Protein AF-A0A8J3EQ69-F1 (afdb_monomer)

Mean predicted aligned error: 10.25 Å

Sequence (135 aa):
MSIKEAPLIRAVSHYGPLPGFLFTNPILNGFIPVILSTITLACVAFFLGMEVHVPNSQLNGAVNGIRVAAIIGLILSVPFLMIAFIRGLIIGDDRVFYSLFGFGIVLAIAFLFFLDWLFLPTINGWASDHQLTFF

Nearest PDB structures (foldseek):
  4j2c-assembly2_C  TM=4.722E-01  e=5.897E+00  Homo sapiens
  7ldd-assembly1_E  TM=3.479E-01  e=9.964E+00  Mus musculus

Foldseek 3Di:
DPPVVVVVVVLLVDCPPPVVNCCSQLLSLLAVQLVCLLVVQLVVLLVVVVVVPQFLVCLVVSVVSSNVSSVVSNVVRLVVLVVVLVCCVVVPHDVVSSVSNVVSNVVNVVVVVVCCVVCVVVSNVCSVVDGPPPD

Organism: NCBI:txid1566827

Radius of gyration: 20.24 Å; Cα contacts (8 Å, |Δi|>4): 112; chains: 1; bounding box: 46×26×57 Å

Secondary structure (DSSP, 8-state):
--TTTHHHHHHHHS--SHHHHHHHSHHHHHHHHHHHHHHHHHHHHHHHHHHS---GGGHHHHHHHHHHHHHHHHHHHHHHHHHHHHHHHHHTS-HHHHHHHHHHHHHHHHHHHHHHHHHHHHHHHHHHH---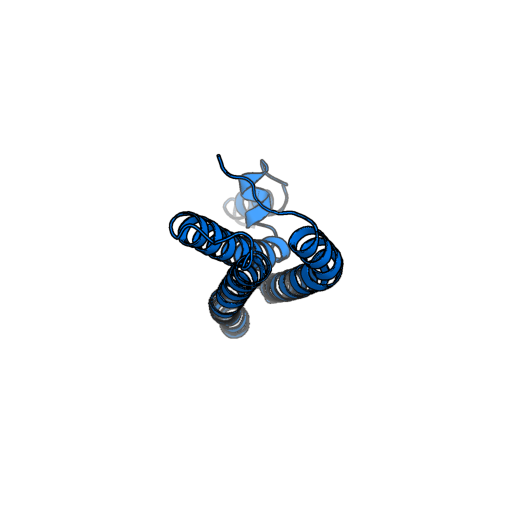---

pLDDT: mean 79.24, std 16.33, range [40.5, 96.75]

Structure (mmCIF, N/CA/C/O backbone):
data_AF-A0A8J3EQ69-F1
#
_entry.id   AF-A0A8J3EQ69-F1
#
loop_
_atom_site.group_PDB
_atom_site.id
_atom_site.type_symbol
_atom_site.label_atom_id
_atom_site.label_alt_id
_atom_site.label_comp_id
_atom_site.label_asym_id
_atom_site.label_entity_id
_atom_site.label_seq_id
_atom_site.pdbx_PDB_ins_code
_atom_site.Cartn_x
_atom_site.Cartn_y
_atom_site.Cartn_z
_atom_site.occupancy
_atom_site.B_iso_or_equiv
_atom_site.auth_seq_id
_atom_site.auth_comp_id
_atom_site.auth_asym_id
_atom_site.auth_atom_id
_atom_site.pdbx_PDB_model_num
ATOM 1 N N . MET A 1 1 ? -28.770 11.590 30.485 1.00 49.81 1 MET A N 1
ATOM 2 C CA . MET A 1 1 ? -27.902 12.094 29.403 1.00 49.81 1 MET A CA 1
ATOM 3 C C . MET A 1 1 ? -27.740 13.581 29.582 1.00 49.81 1 MET A C 1
ATOM 5 O O . MET A 1 1 ? -28.729 14.306 29.610 1.00 49.81 1 MET A O 1
ATOM 9 N N . SER A 1 2 ? -26.504 14.005 29.805 1.00 49.47 2 SER A N 1
ATOM 10 C CA . SER A 1 2 ? -26.155 15.414 29.951 1.00 49.47 2 SER A CA 1
ATOM 11 C C . SER A 1 2 ? -26.350 16.111 28.601 1.00 49.47 2 SER A C 1
ATOM 13 O O . SER A 1 2 ? -25.995 15.563 27.560 1.00 49.47 2 SER A O 1
ATOM 15 N N . ILE A 1 3 ? -26.888 17.334 28.600 1.00 54.91 3 ILE A N 1
ATOM 16 C CA . ILE A 1 3 ? -27.112 18.165 27.396 1.00 54.91 3 ILE A CA 1
ATOM 17 C C . ILE A 1 3 ? -25.820 18.336 26.559 1.00 54.91 3 ILE A C 1
ATOM 19 O O . ILE A 1 3 ? -25.883 18.633 25.368 1.00 54.91 3 ILE A O 1
ATOM 23 N N . LYS A 1 4 ? -24.644 18.077 27.148 1.00 49.72 4 LYS A N 1
ATOM 24 C CA . LYS A 1 4 ? -23.335 18.131 26.481 1.00 49.72 4 LYS A CA 1
ATOM 25 C C . LYS A 1 4 ? -22.953 16.871 25.689 1.00 49.72 4 LYS A C 1
ATOM 27 O O . LYS A 1 4 ? -22.032 16.944 24.885 1.00 49.72 4 LYS A O 1
ATOM 32 N N . GLU A 1 5 ? -23.640 15.744 25.874 1.00 46.88 5 GLU A N 1
ATOM 33 C CA . GLU A 1 5 ? -23.338 14.473 25.181 1.00 46.88 5 GLU A CA 1
ATOM 34 C C . GLU A 1 5 ? -24.073 14.354 23.835 1.00 46.88 5 GLU A C 1
ATOM 36 O O . GLU A 1 5 ? -23.593 13.715 22.900 1.00 46.88 5 GLU A O 1
ATOM 41 N N . ALA A 1 6 ? -25.216 15.033 23.702 1.00 47.84 6 ALA A N 1
ATOM 42 C CA . ALA A 1 6 ? -26.032 15.036 22.491 1.00 47.84 6 ALA A CA 1
ATOM 43 C C . ALA A 1 6 ? -25.315 15.523 21.207 1.00 47.84 6 ALA A C 1
ATOM 45 O O . ALA A 1 6 ? -25.534 14.907 20.161 1.00 47.84 6 ALA A O 1
ATOM 46 N N . PRO A 1 7 ? -24.475 16.583 21.214 1.00 51.59 7 PRO A N 1
ATOM 47 C CA . PRO A 1 7 ? -23.817 17.040 19.990 1.00 51.59 7 PRO A CA 1
ATOM 48 C C . PRO A 1 7 ? -22.703 16.096 19.524 1.00 51.59 7 PRO A C 1
ATOM 50 O O . PRO A 1 7 ? -22.538 15.926 18.319 1.00 51.59 7 PRO A O 1
ATOM 53 N N . LEU A 1 8 ? -21.995 15.426 20.445 1.00 50.69 8 LEU A N 1
ATOM 54 C CA . LEU A 1 8 ? -20.975 14.435 20.087 1.00 50.69 8 LEU A CA 1
ATOM 55 C C . LEU A 1 8 ? -21.618 13.214 19.428 1.00 50.69 8 LEU A C 1
ATOM 57 O O . LEU A 1 8 ? -21.210 12.837 18.338 1.00 50.69 8 LEU A O 1
ATOM 61 N N . ILE A 1 9 ? -22.689 12.677 20.027 1.00 55.88 9 ILE A N 1
ATOM 62 C CA . ILE A 1 9 ? -23.456 11.550 19.469 1.00 55.88 9 ILE A CA 1
ATOM 63 C C . ILE A 1 9 ? -24.040 11.917 18.093 1.00 55.88 9 ILE A C 1
ATOM 65 O O . ILE A 1 9 ? -24.005 11.114 17.161 1.00 55.88 9 ILE A O 1
ATOM 69 N N . ARG A 1 10 ? -24.525 13.157 17.925 1.00 51.66 10 ARG A N 1
ATOM 70 C CA . ARG A 1 10 ? -25.043 13.637 16.635 1.00 51.66 10 ARG A CA 1
ATOM 71 C C . ARG A 1 10 ? -23.960 13.770 15.565 1.00 51.66 10 ARG A C 1
ATOM 73 O O . ARG A 1 10 ? -24.231 13.395 14.427 1.00 51.66 10 ARG A O 1
ATOM 80 N N . ALA A 1 11 ? -22.755 14.212 15.919 1.00 53.34 11 ALA A N 1
ATOM 81 C CA . ALA A 1 11 ? -21.632 14.324 14.987 1.00 53.34 11 ALA A CA 1
ATOM 82 C C . ALA A 1 11 ? -21.141 12.961 14.466 1.00 53.34 11 ALA A C 1
ATOM 84 O O . ALA A 1 11 ? -20.773 12.869 13.301 1.00 53.34 11 ALA A O 1
ATOM 85 N N . VAL A 1 12 ? -21.199 11.895 15.277 1.00 53.81 12 VAL A N 1
ATOM 86 C CA . VAL A 1 12 ? -20.879 10.527 14.810 1.00 53.81 12 VAL A CA 1
ATOM 87 C C . VAL A 1 12 ? -22.001 9.914 13.962 1.00 53.81 12 VAL A C 1
ATOM 89 O O . VAL A 1 12 ? -21.759 8.999 13.184 1.00 53.81 12 VAL A O 1
ATOM 92 N N . SER A 1 13 ? -23.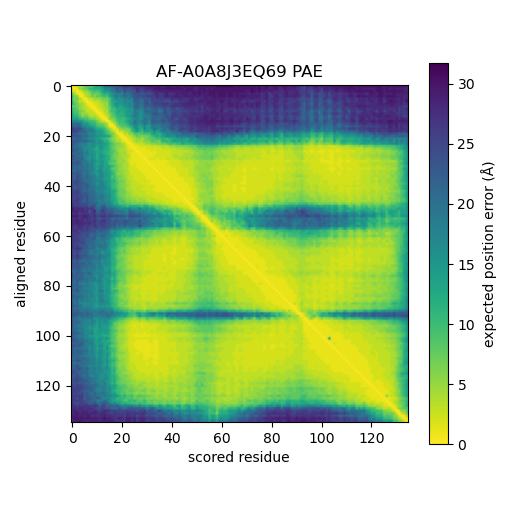237 10.405 14.113 1.00 53.84 13 SER A N 1
ATOM 93 C CA . SER A 1 13 ? -24.426 9.862 13.431 1.00 53.84 13 SER A CA 1
ATOM 94 C C . SER A 1 13 ? -24.746 10.496 12.070 1.00 53.84 13 SER A C 1
ATOM 96 O O . SER A 1 13 ? -25.568 9.954 11.335 1.00 53.84 13 SER A O 1
ATOM 98 N N . HIS A 1 14 ? -24.148 11.644 11.735 1.00 49.97 14 HIS A N 1
ATOM 99 C CA . HIS A 1 14 ? -24.397 12.346 10.473 1.00 49.97 14 HIS A CA 1
ATOM 100 C C . HIS A 1 14 ? -23.144 12.312 9.597 1.00 49.97 14 HIS A C 1
ATOM 102 O O . HIS A 1 14 ? -22.083 12.782 10.001 1.00 49.97 14 HIS A O 1
ATOM 108 N N . TYR A 1 15 ? -23.285 11.790 8.376 1.00 48.47 15 TYR A N 1
ATOM 109 C CA . TYR A 1 15 ? -22.272 11.873 7.325 1.00 48.47 15 TYR A CA 1
ATOM 110 C C . TYR A 1 15 ? -22.054 13.356 6.987 1.00 48.47 15 TYR A C 1
ATOM 112 O O . TYR A 1 15 ? -22.825 13.956 6.240 1.00 48.47 15 TYR A O 1
ATOM 120 N N . GLY A 1 16 ? -21.060 13.977 7.623 1.00 50.31 16 GLY A N 1
ATOM 121 C CA . GLY A 1 16 ? -20.685 15.366 7.371 1.00 50.31 16 GLY A CA 1
ATOM 122 C C . GLY A 1 16 ? -20.169 15.579 5.940 1.00 50.31 16 GLY A C 1
ATOM 123 O O . GLY A 1 16 ? -19.986 14.609 5.197 1.00 50.31 16 GLY A O 1
ATOM 124 N N . PRO A 1 17 ? -19.895 16.837 5.538 1.00 54.19 17 PRO A N 1
ATOM 125 C CA . PRO A 1 17 ? -19.250 17.118 4.259 1.00 54.19 17 PRO A CA 1
ATOM 126 C C . PRO A 1 17 ? -17.990 16.253 4.105 1.00 54.19 17 PRO A C 1
ATOM 128 O O . PRO A 1 17 ? -17.284 15.994 5.086 1.00 54.19 17 PRO A O 1
ATOM 131 N N . LEU A 1 18 ? -17.739 15.802 2.871 1.00 55.06 18 LEU A N 1
ATOM 132 C CA . LEU A 1 18 ? -16.771 14.765 2.489 1.00 55.06 18 LEU A CA 1
ATOM 133 C C . LEU A 1 18 ? -15.407 14.756 3.218 1.00 55.06 18 LEU A C 1
ATOM 135 O O . LEU A 1 18 ? -14.903 13.653 3.409 1.00 55.06 18 LEU A O 1
ATOM 139 N N . PRO A 1 19 ? -14.800 15.873 3.680 1.00 59.22 19 PRO A N 1
ATOM 140 C CA . PRO A 1 19 ? -13.551 15.787 4.434 1.00 59.22 19 PRO A CA 1
ATOM 141 C C . PRO A 1 19 ? -13.714 15.086 5.790 1.00 59.22 19 PRO A C 1
ATOM 143 O O . PRO A 1 19 ? -12.922 14.218 6.125 1.00 59.22 19 PRO A O 1
ATOM 146 N N . GLY A 1 20 ? -14.749 15.415 6.570 1.00 53.31 20 GLY A N 1
ATOM 147 C CA . GLY A 1 20 ? -14.889 14.913 7.944 1.00 53.31 20 GLY A CA 1
ATOM 148 C C . GLY A 1 20 ? -15.297 13.442 8.011 1.00 53.31 20 GLY A C 1
ATOM 149 O O . GLY A 1 20 ? -14.817 12.707 8.874 1.00 53.31 20 GLY A O 1
ATOM 150 N N . PHE A 1 21 ? -16.140 13.003 7.071 1.00 58.91 21 PHE A N 1
ATOM 151 C CA . PHE A 1 21 ? -16.617 11.621 6.981 1.00 58.91 21 PHE A CA 1
ATOM 152 C C . PHE A 1 21 ? -15.483 10.620 6.695 1.00 58.91 21 PHE A C 1
ATOM 154 O O . PHE A 1 21 ? -15.423 9.554 7.312 1.00 58.91 21 PHE A O 1
ATOM 161 N N . LEU A 1 22 ? -14.542 10.985 5.815 1.00 61.31 22 LEU A N 1
ATOM 162 C CA . LEU A 1 22 ? -13.378 10.149 5.499 1.00 61.31 22 LEU A CA 1
ATOM 163 C C . LEU A 1 22 ? -12.499 9.891 6.733 1.00 61.31 22 LEU A C 1
ATOM 165 O O . LEU A 1 22 ? -11.913 8.818 6.834 1.00 61.31 22 LEU A O 1
ATOM 169 N N . PHE A 1 23 ? -12.464 10.835 7.682 1.00 62.88 23 PHE A N 1
ATOM 170 C CA . PHE A 1 23 ? -11.672 10.730 8.913 1.00 62.88 23 PHE A CA 1
ATOM 171 C C . PHE A 1 23 ? -12.459 10.259 10.146 1.00 62.88 23 PHE A C 1
ATOM 173 O O . PHE A 1 23 ? -11.880 10.058 11.212 1.00 62.88 23 PHE A O 1
ATOM 180 N N . THR A 1 24 ? -13.779 10.083 10.042 1.00 73.50 24 THR A N 1
ATOM 181 C CA . THR A 1 24 ? -14.605 9.507 11.122 1.00 73.50 24 THR A CA 1
ATOM 182 C C . THR A 1 24 ? -14.889 8.028 10.910 1.00 73.50 24 THR A C 1
ATOM 184 O O . THR A 1 24 ? -15.163 7.320 11.877 1.00 73.50 24 THR A O 1
ATOM 187 N N . ASN A 1 25 ? -14.779 7.527 9.677 1.00 85.44 25 ASN A N 1
ATOM 188 C CA . ASN A 1 25 ? -14.903 6.102 9.410 1.00 85.44 25 ASN A CA 1
ATOM 189 C C . ASN A 1 25 ? -13.607 5.360 9.815 1.00 85.44 25 ASN A C 1
ATOM 191 O O . ASN A 1 25 ? -12.557 5.604 9.213 1.00 85.44 25 ASN A O 1
ATOM 195 N N . PRO A 1 26 ? -13.655 4.422 10.781 1.00 86.56 26 PRO A N 1
ATOM 196 C CA . PRO A 1 26 ? -12.465 3.707 11.243 1.00 86.56 26 PRO A CA 1
ATOM 197 C C . PRO A 1 26 ? -11.761 2.922 10.133 1.00 86.56 26 PRO A C 1
ATOM 199 O O . PRO A 1 26 ? -10.534 2.899 10.098 1.00 86.56 26 PRO A O 1
ATOM 202 N N . ILE A 1 27 ? -12.510 2.332 9.195 1.00 90.50 27 ILE A N 1
ATOM 203 C CA . ILE A 1 27 ? -11.937 1.577 8.071 1.00 90.50 27 ILE A CA 1
ATOM 204 C C . ILE A 1 27 ? -11.117 2.517 7.186 1.00 90.50 27 ILE A C 1
ATOM 206 O O . ILE A 1 27 ? -9.975 2.215 6.848 1.00 90.50 27 ILE A O 1
ATOM 210 N N . LEU A 1 28 ? -11.673 3.682 6.843 1.00 89.38 28 LEU A N 1
ATOM 211 C CA . LEU A 1 28 ? -10.983 4.662 6.003 1.00 89.38 28 LEU A CA 1
ATOM 212 C C . LEU A 1 28 ? -9.764 5.265 6.709 1.00 89.38 28 LEU A C 1
ATOM 214 O O . LEU A 1 28 ? -8.735 5.456 6.065 1.00 89.38 28 LEU A O 1
ATOM 218 N N . ASN A 1 29 ? -9.835 5.462 8.027 1.00 89.44 29 ASN A N 1
ATOM 219 C CA . ASN A 1 29 ? -8.692 5.887 8.836 1.00 89.44 29 ASN A CA 1
ATOM 220 C C . ASN A 1 29 ? -7.532 4.888 8.813 1.00 89.44 29 ASN A C 1
ATOM 222 O O . ASN A 1 29 ? -6.380 5.308 8.856 1.00 89.44 29 ASN A O 1
ATOM 226 N N . GLY A 1 30 ? -7.810 3.584 8.750 1.00 89.81 30 GLY A N 1
ATOM 227 C CA . GLY A 1 30 ? -6.772 2.566 8.573 1.00 89.81 30 GLY A CA 1
ATOM 228 C C . GLY A 1 30 ? -6.273 2.478 7.130 1.00 89.81 30 GLY A C 1
ATOM 229 O O . GLY A 1 30 ? -5.085 2.284 6.891 1.00 89.81 30 GLY A O 1
ATOM 230 N N . PHE A 1 31 ? -7.177 2.651 6.165 1.00 93.38 31 PHE A N 1
ATOM 231 C CA . PHE A 1 31 ? -6.908 2.451 4.744 1.00 93.38 31 PHE A CA 1
ATOM 232 C C . PHE A 1 31 ? -6.110 3.599 4.109 1.00 93.38 31 PHE A C 1
ATOM 234 O O . PHE A 1 31 ? -5.065 3.382 3.496 1.00 93.38 31 PHE A O 1
ATOM 241 N N . ILE A 1 32 ? -6.592 4.837 4.253 1.00 92.06 32 ILE A N 1
ATOM 242 C CA . ILE A 1 32 ? -6.076 6.011 3.535 1.00 92.06 32 ILE A CA 1
ATOM 243 C C . ILE A 1 32 ? -4.589 6.272 3.819 1.00 92.06 32 ILE A C 1
ATOM 245 O O . ILE A 1 32 ? -3.853 6.496 2.857 1.00 92.06 32 ILE A O 1
ATOM 249 N N . PRO A 1 33 ? -4.096 6.222 5.073 1.00 92.12 33 PRO A N 1
ATOM 250 C CA . PRO A 1 33 ? -2.689 6.501 5.346 1.00 92.12 33 PRO A CA 1
ATOM 251 C C . PRO A 1 33 ? -1.728 5.513 4.673 1.00 92.12 33 PRO A C 1
ATOM 253 O O . PRO A 1 33 ? -0.656 5.928 4.236 1.00 92.12 33 PRO A O 1
ATOM 256 N N . VAL A 1 34 ? -2.115 4.237 4.542 1.00 94.56 34 VAL A N 1
ATOM 257 C CA . VAL A 1 34 ? -1.320 3.211 3.838 1.00 94.56 34 VAL A CA 1
ATOM 258 C C . VAL A 1 34 ? -1.254 3.512 2.341 1.00 94.56 34 VAL A C 1
ATOM 260 O O . VAL A 1 34 ? -0.191 3.432 1.727 1.00 94.56 34 VAL A O 1
ATOM 263 N N . ILE A 1 35 ? -2.386 3.884 1.739 1.00 94.50 35 ILE A N 1
ATOM 264 C CA . ILE A 1 35 ? -2.438 4.228 0.315 1.00 94.50 35 ILE A CA 1
ATOM 265 C C . ILE A 1 35 ? -1.628 5.497 0.036 1.00 94.50 35 ILE A C 1
ATOM 267 O O . ILE A 1 35 ? -0.801 5.515 -0.874 1.00 94.50 35 ILE A O 1
ATOM 271 N N . LEU A 1 36 ? -1.822 6.548 0.836 1.00 92.94 36 LEU A N 1
ATOM 272 C CA . LEU A 1 36 ? -1.137 7.824 0.643 1.00 92.94 36 LEU A CA 1
ATOM 273 C C . LEU A 1 36 ? 0.374 7.709 0.838 1.00 92.94 36 LEU A C 1
ATOM 275 O O . LEU A 1 36 ? 1.112 8.295 0.049 1.00 92.94 36 LEU A O 1
ATOM 279 N N . SER A 1 37 ? 0.854 6.959 1.835 1.00 93.25 37 SER A N 1
ATOM 280 C CA . SER A 1 37 ? 2.297 6.763 2.039 1.00 93.25 37 SER A CA 1
ATOM 281 C C . SER A 1 37 ? 2.944 6.064 0.840 1.00 93.25 37 SER A C 1
ATOM 283 O O . SER A 1 37 ? 3.991 6.496 0.355 1.00 93.25 37 SER A O 1
ATOM 285 N N . THR A 1 38 ? 2.275 5.031 0.326 1.00 93.50 38 THR A N 1
ATOM 286 C CA . THR A 1 38 ? 2.710 4.230 -0.818 1.00 93.50 38 THR A CA 1
ATOM 287 C C . THR A 1 38 ? 2.774 5.086 -2.082 1.00 93.50 38 THR A C 1
ATOM 289 O O . THR A 1 38 ? 3.807 5.123 -2.749 1.00 93.50 38 THR A O 1
ATOM 292 N N . ILE A 1 39 ? 1.706 5.834 -2.381 1.00 92.25 39 ILE A N 1
ATOM 293 C CA . ILE A 1 39 ? 1.647 6.726 -3.547 1.00 92.25 39 ILE A CA 1
ATOM 294 C C . ILE A 1 39 ? 2.677 7.848 -3.426 1.00 92.25 39 ILE A C 1
ATOM 296 O O . ILE A 1 39 ? 3.371 8.143 -4.392 1.00 92.25 39 ILE A O 1
ATOM 300 N N . THR A 1 40 ? 2.818 8.462 -2.250 1.00 92.75 40 THR A N 1
ATOM 301 C CA . THR A 1 40 ? 3.749 9.583 -2.056 1.00 92.75 40 THR A CA 1
ATOM 302 C C . THR A 1 40 ? 5.185 9.162 -2.349 1.00 92.75 40 THR A C 1
ATOM 304 O O . THR A 1 40 ? 5.880 9.850 -3.092 1.00 92.75 40 THR A O 1
ATOM 307 N N . LEU A 1 41 ? 5.630 8.018 -1.825 1.00 92.00 41 LEU A N 1
ATOM 308 C CA . LEU A 1 41 ? 6.985 7.526 -2.084 1.00 92.00 41 LEU A CA 1
ATOM 309 C C . LEU A 1 41 ? 7.183 7.062 -3.529 1.00 92.00 41 LEU A C 1
ATOM 311 O O . LEU A 1 41 ? 8.244 7.319 -4.096 1.00 92.00 41 LEU A O 1
ATOM 315 N N . ALA A 1 42 ? 6.164 6.464 -4.152 1.00 90.56 42 ALA A N 1
ATOM 316 C CA . ALA A 1 42 ? 6.193 6.157 -5.580 1.00 90.56 42 ALA A CA 1
ATOM 317 C C . ALA A 1 42 ? 6.350 7.430 -6.433 1.00 90.56 42 ALA A C 1
ATOM 319 O O . ALA A 1 42 ? 7.190 7.469 -7.329 1.00 90.56 42 ALA A O 1
ATOM 320 N N . CYS A 1 43 ? 5.603 8.494 -6.118 1.00 89.62 43 CYS A N 1
ATOM 321 C CA . CYS A 1 43 ? 5.705 9.787 -6.795 1.00 89.62 43 CYS A CA 1
ATOM 322 C C . CYS A 1 43 ? 7.082 10.427 -6.595 1.00 89.62 43 CYS A C 1
ATOM 324 O O . CYS A 1 43 ? 7.676 10.903 -7.557 1.00 89.62 43 CYS A O 1
ATOM 326 N N . VAL A 1 44 ? 7.616 10.415 -5.371 1.00 88.44 44 VAL A N 1
ATOM 327 C CA . VAL A 1 44 ? 8.964 10.934 -5.091 1.00 88.44 44 VAL A CA 1
ATOM 328 C C . VAL A 1 44 ? 10.011 10.186 -5.916 1.00 88.44 44 VAL A C 1
ATOM 330 O O . VAL A 1 44 ? 10.851 10.820 -6.547 1.00 88.44 44 VAL A O 1
ATOM 333 N N . ALA A 1 45 ? 9.940 8.855 -5.975 1.00 87.62 45 ALA A N 1
ATOM 334 C CA . ALA A 1 45 ? 10.855 8.060 -6.789 1.00 87.62 45 ALA A CA 1
ATOM 335 C C . ALA A 1 45 ? 10.689 8.309 -8.292 1.00 87.62 45 ALA A C 1
ATOM 337 O O . ALA A 1 45 ? 11.684 8.331 -9.010 1.00 87.62 45 ALA A O 1
ATOM 338 N N . PHE A 1 46 ? 9.463 8.540 -8.763 1.00 84.62 46 PHE A N 1
ATOM 339 C CA . PHE A 1 46 ? 9.207 8.928 -10.147 1.00 84.62 46 PHE A CA 1
ATOM 340 C C . PHE A 1 46 ? 9.878 10.265 -10.490 1.00 84.62 46 PHE A C 1
ATOM 342 O O . PHE A 1 46 ? 10.608 10.342 -11.474 1.00 84.62 46 PHE A O 1
ATOM 349 N N . PHE A 1 47 ? 9.702 11.298 -9.659 1.00 83.00 47 PHE A N 1
ATOM 350 C CA . PHE A 1 47 ? 10.309 12.612 -9.902 1.00 83.00 47 PHE A CA 1
ATOM 351 C C . PHE A 1 47 ? 11.838 12.590 -9.793 1.00 83.00 47 PHE A C 1
ATOM 353 O O . PHE A 1 47 ? 12.510 13.135 -10.664 1.00 83.00 47 PHE A O 1
ATOM 360 N N . LEU A 1 48 ? 12.394 11.908 -8.787 1.00 79.3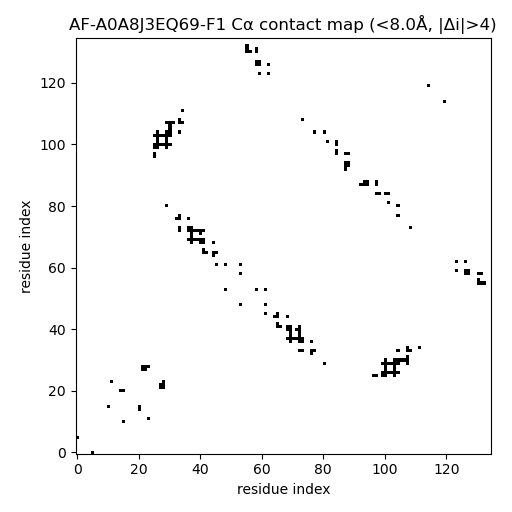8 48 LEU A N 1
ATOM 361 C CA . LEU A 1 48 ? 13.847 11.732 -8.664 1.00 79.38 48 LEU A CA 1
ATOM 362 C C . LEU A 1 48 ? 14.423 10.910 -9.826 1.00 79.38 48 LEU A C 1
ATOM 364 O O . LEU A 1 48 ? 15.518 11.190 -10.305 1.00 79.38 48 LEU A O 1
ATOM 368 N N . GLY A 1 49 ? 13.680 9.907 -10.298 1.00 71.19 49 GLY A N 1
ATOM 369 C CA . GLY A 1 49 ? 14.047 9.110 -11.464 1.00 71.19 49 GLY A CA 1
ATOM 370 C C . GLY A 1 49 ? 14.002 9.906 -12.768 1.00 71.19 49 GLY A C 1
ATOM 371 O O . GLY A 1 49 ? 14.823 9.668 -13.641 1.00 71.19 49 GLY A O 1
ATOM 372 N N . MET A 1 50 ? 13.093 10.875 -12.900 1.00 63.25 50 MET A N 1
ATOM 373 C CA . MET A 1 50 ? 13.019 11.746 -14.076 1.00 63.25 50 MET A CA 1
ATOM 374 C C . MET A 1 50 ? 14.169 12.757 -14.173 1.00 63.25 50 MET A C 1
ATOM 376 O O . MET A 1 50 ? 14.568 13.102 -15.284 1.00 63.25 50 MET A O 1
ATOM 380 N N . GLU A 1 51 ? 14.714 13.233 -13.049 1.00 61.38 51 GLU A N 1
ATOM 381 C CA . GLU A 1 51 ? 15.880 14.133 -13.064 1.00 61.38 51 GLU A CA 1
ATOM 382 C C . GLU A 1 51 ? 17.141 13.435 -13.592 1.00 61.38 51 GLU A C 1
ATOM 384 O O . GLU A 1 51 ? 17.957 14.038 -14.294 1.00 61.38 51 GLU A O 1
ATOM 389 N N . VAL A 1 52 ? 17.287 12.143 -13.302 1.00 62.38 52 VAL A N 1
ATOM 390 C CA . VAL A 1 52 ? 18.376 11.315 -13.816 1.00 62.38 52 VAL A CA 1
ATOM 391 C C . VAL A 1 52 ? 17.936 10.757 -15.162 1.00 62.38 52 VAL A C 1
ATOM 393 O O . VAL A 1 52 ? 17.403 9.661 -15.191 1.00 62.38 52 VAL A O 1
ATOM 396 N N . HIS A 1 53 ? 18.121 11.506 -16.258 1.00 61.19 53 HIS A N 1
ATOM 397 C CA . HIS A 1 53 ? 17.815 11.093 -17.643 1.00 61.19 53 HIS A CA 1
ATOM 398 C C . HIS A 1 53 ? 17.967 9.572 -17.847 1.00 61.19 53 HIS A C 1
ATOM 400 O O . HIS A 1 53 ? 19.073 9.076 -18.075 1.00 61.19 53 HIS A O 1
ATOM 406 N N . VAL A 1 54 ? 16.866 8.821 -17.717 1.00 62.72 54 VAL A N 1
ATOM 407 C CA . VAL A 1 54 ? 16.912 7.359 -17.782 1.00 62.72 54 VAL A CA 1
ATOM 408 C C . VAL A 1 54 ? 16.981 6.996 -19.258 1.00 62.72 54 VAL A C 1
ATOM 410 O O . VAL A 1 54 ? 16.039 7.301 -19.994 1.00 62.72 54 VAL A O 1
ATOM 413 N N . PRO A 1 55 ? 18.066 6.356 -19.732 1.00 62.97 55 PRO A N 1
ATOM 414 C CA . PRO A 1 55 ? 18.126 5.901 -21.110 1.00 62.97 55 PRO A CA 1
ATOM 415 C C . PRO A 1 55 ? 16.960 4.952 -21.383 1.00 62.97 55 PRO A C 1
ATOM 417 O O . PRO A 1 55 ? 16.633 4.115 -20.543 1.00 62.97 55 PRO A O 1
ATOM 420 N N . ASN A 1 56 ? 16.375 5.016 -22.578 1.00 62.34 56 ASN A N 1
ATOM 421 C CA . ASN A 1 56 ? 15.214 4.197 -22.950 1.00 62.34 56 ASN A CA 1
ATOM 422 C C . ASN A 1 56 ? 15.421 2.682 -22.767 1.00 62.34 56 ASN A C 1
ATOM 424 O O . ASN A 1 56 ? 14.462 1.949 -22.553 1.00 62.34 56 ASN A O 1
ATOM 428 N N . SER A 1 57 ? 16.668 2.207 -22.770 1.00 61.38 57 SER A N 1
ATOM 429 C CA . SER A 1 57 ? 17.024 0.816 -22.466 1.00 61.38 57 SER A CA 1
ATOM 430 C C . SER A 1 57 ? 16.841 0.410 -20.992 1.00 61.38 57 SER A C 1
ATOM 432 O O . SER A 1 57 ? 16.958 -0.772 -20.674 1.00 61.38 57 SER A O 1
ATOM 434 N N . GLN A 1 58 ? 16.557 1.353 -20.088 1.00 72.62 58 GLN A N 1
ATOM 435 C CA . GLN A 1 58 ? 16.446 1.144 -18.637 1.00 72.62 58 GLN A CA 1
ATOM 436 C C . GLN A 1 58 ? 15.052 1.458 -18.069 1.00 72.62 58 GLN A C 1
ATOM 438 O O . GLN A 1 58 ? 14.871 1.488 -16.853 1.00 72.62 58 GLN A O 1
ATOM 443 N N . LEU A 1 59 ? 14.044 1.621 -18.928 1.00 74.31 59 LEU A N 1
ATOM 444 C CA . LEU A 1 59 ? 12.649 1.883 -18.553 1.00 74.31 59 LEU A CA 1
ATOM 445 C C . LEU A 1 59 ? 12.072 0.841 -17.579 1.00 74.31 59 LEU A C 1
ATOM 447 O O . LEU A 1 59 ? 11.492 1.195 -16.554 1.00 74.31 59 LEU A O 1
ATOM 451 N N . ASN A 1 60 ? 12.340 -0.445 -17.823 1.00 75.19 60 ASN A N 1
ATOM 452 C CA . ASN A 1 60 ? 11.998 -1.525 -16.886 1.00 75.19 60 ASN A CA 1
ATOM 453 C C . ASN A 1 60 ? 12.701 -1.376 -15.524 1.00 75.19 60 ASN A C 1
ATOM 455 O O . ASN A 1 60 ? 12.144 -1.728 -14.484 1.00 75.19 60 ASN A O 1
ATOM 459 N N . GLY A 1 61 ? 13.923 -0.836 -15.510 1.00 76.06 61 GLY A N 1
ATOM 460 C CA . GLY A 1 61 ? 14.643 -0.497 -14.283 1.00 76.06 61 GLY A CA 1
ATOM 461 C C . GLY A 1 61 ? 13.962 0.632 -13.508 1.00 76.06 61 GLY A C 1
ATOM 462 O O . GLY A 1 61 ? 13.800 0.520 -12.295 1.00 76.06 61 GLY A O 1
ATOM 463 N N . ALA A 1 62 ? 13.489 1.672 -14.201 1.00 79.75 62 ALA A N 1
ATOM 464 C CA . ALA A 1 62 ? 12.763 2.786 -13.590 1.00 79.75 62 ALA A CA 1
ATOM 465 C C . ALA A 1 62 ? 11.411 2.354 -12.997 1.00 79.75 62 ALA A C 1
ATOM 467 O O . ALA A 1 62 ? 11.115 2.687 -11.850 1.00 79.75 62 ALA A O 1
ATOM 468 N N . VAL A 1 63 ? 10.626 1.546 -13.723 1.00 83.38 63 VAL A N 1
ATOM 469 C CA . VAL A 1 63 ? 9.366 0.963 -13.215 1.00 83.38 63 VAL A CA 1
ATOM 470 C C . VAL A 1 63 ? 9.618 0.150 -11.943 1.00 83.38 63 VAL A C 1
ATOM 472 O O . VAL A 1 63 ? 8.926 0.329 -10.939 1.00 83.38 63 VAL A O 1
ATOM 475 N N . ASN A 1 64 ? 10.649 -0.699 -11.949 1.00 83.94 64 ASN A N 1
ATOM 476 C CA . ASN A 1 64 ? 11.034 -1.462 -10.765 1.00 83.94 64 ASN A CA 1
ATOM 477 C C . ASN A 1 64 ? 11.484 -0.555 -9.610 1.00 83.94 64 ASN A C 1
ATOM 479 O O . ASN A 1 64 ? 11.126 -0.821 -8.465 1.00 83.94 64 ASN A O 1
ATOM 483 N N . GLY A 1 65 ? 12.205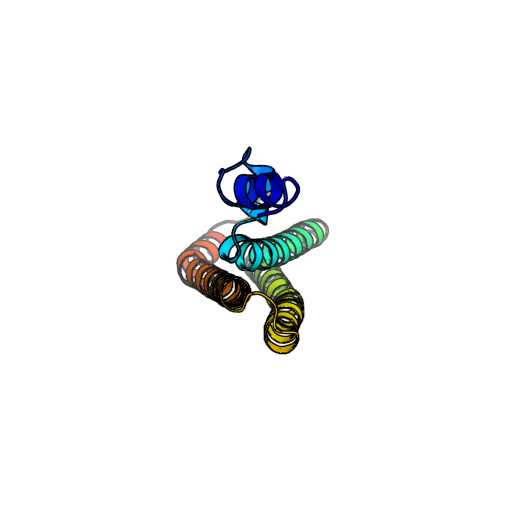 0.533 -9.888 1.00 85.19 65 GLY A N 1
ATOM 484 C CA . GLY A 1 65 ? 12.596 1.527 -8.884 1.00 85.19 65 GLY A CA 1
ATOM 485 C C . GLY A 1 65 ? 11.394 2.196 -8.208 1.00 85.19 65 GLY A C 1
ATOM 486 O O . GLY A 1 65 ? 11.337 2.267 -6.980 1.00 85.19 65 GLY A O 1
ATOM 487 N N . ILE A 1 66 ? 10.390 2.603 -8.990 1.00 89.25 66 ILE A N 1
ATOM 488 C CA . ILE A 1 66 ? 9.137 3.185 -8.478 1.00 89.25 66 ILE A CA 1
ATOM 489 C C . ILE A 1 66 ? 8.378 2.165 -7.623 1.00 89.25 66 ILE A C 1
ATOM 491 O O . ILE A 1 66 ? 7.908 2.492 -6.533 1.00 89.25 66 ILE A O 1
ATOM 495 N N . ARG A 1 67 ? 8.303 0.910 -8.077 1.00 89.50 67 ARG A N 1
ATOM 496 C CA . ARG A 1 67 ? 7.672 -0.181 -7.323 1.00 89.50 67 ARG A CA 1
ATOM 497 C C . ARG A 1 67 ? 8.387 -0.444 -5.997 1.00 89.50 67 ARG A C 1
ATOM 499 O O . ARG A 1 67 ? 7.730 -0.597 -4.971 1.00 89.50 67 ARG A O 1
ATOM 506 N N . VAL A 1 68 ? 9.720 -0.447 -5.984 1.00 90.12 68 VAL A N 1
ATOM 507 C CA . VAL A 1 68 ? 10.514 -0.583 -4.751 1.00 90.12 68 VAL A CA 1
ATOM 508 C C . VAL A 1 68 ? 10.235 0.576 -3.794 1.00 90.12 68 VAL A C 1
ATOM 510 O O . VAL A 1 68 ? 10.022 0.340 -2.607 1.00 90.12 68 VAL A O 1
ATOM 513 N N . ALA A 1 69 ? 10.161 1.812 -4.288 1.00 91.50 69 ALA A N 1
ATOM 514 C CA . ALA A 1 69 ? 9.818 2.963 -3.457 1.00 91.50 69 ALA A CA 1
ATOM 515 C C . ALA A 1 69 ? 8.399 2.872 -2.872 1.00 91.50 69 ALA A C 1
ATOM 517 O O . ALA A 1 69 ? 8.201 3.159 -1.691 1.00 91.50 69 ALA A O 1
ATOM 518 N N . ALA A 1 70 ? 7.427 2.401 -3.658 1.00 91.94 70 ALA A N 1
ATOM 519 C CA . ALA A 1 70 ? 6.074 2.126 -3.180 1.00 91.94 70 ALA A CA 1
ATOM 520 C C . ALA A 1 70 ? 6.082 1.093 -2.034 1.00 91.94 70 ALA A C 1
ATOM 522 O O . ALA A 1 70 ? 5.481 1.320 -0.982 1.00 91.94 70 ALA A O 1
ATOM 523 N N . ILE A 1 71 ? 6.834 -0.005 -2.188 1.00 93.12 71 ILE A N 1
ATOM 524 C CA . ILE A 1 71 ? 7.005 -1.034 -1.148 1.00 93.12 71 ILE A CA 1
ATOM 525 C C . ILE A 1 71 ? 7.649 -0.442 0.112 1.00 93.12 71 ILE A C 1
ATOM 527 O O . ILE A 1 71 ? 7.200 -0.731 1.219 1.00 93.12 71 ILE A O 1
ATOM 531 N N . ILE A 1 72 ? 8.663 0.416 -0.034 1.00 92.31 72 ILE A N 1
ATOM 532 C CA . ILE A 1 72 ? 9.274 1.127 1.098 1.00 92.31 72 ILE A CA 1
ATOM 533 C C . ILE A 1 72 ? 8.221 1.971 1.831 1.00 92.31 72 ILE A C 1
ATOM 535 O O . ILE A 1 72 ? 8.182 1.954 3.060 1.00 92.31 72 ILE A O 1
ATOM 539 N N . GLY A 1 73 ? 7.322 2.652 1.115 1.00 92.25 73 GLY A N 1
ATOM 540 C CA . GLY A 1 73 ? 6.233 3.416 1.736 1.00 92.25 73 GLY A CA 1
ATOM 541 C C . GLY A 1 73 ? 5.259 2.564 2.538 1.00 92.25 73 GLY A C 1
ATOM 542 O O . GLY A 1 73 ? 4.870 2.934 3.653 1.00 92.25 73 GLY A O 1
ATOM 543 N N . LEU A 1 74 ? 4.946 1.374 2.036 1.00 93.38 74 LEU A N 1
ATOM 544 C CA . LEU A 1 74 ? 4.157 0.393 2.768 1.00 93.38 74 LEU A CA 1
ATOM 545 C C . LEU A 1 74 ? 4.893 -0.098 4.026 1.00 93.38 74 LEU A C 1
ATOM 547 O O . LEU A 1 74 ? 4.324 -0.062 5.117 1.00 93.38 74 LEU A O 1
ATOM 551 N N . ILE A 1 75 ? 6.171 -0.474 3.904 1.00 93.19 75 ILE A N 1
ATOM 552 C CA . ILE A 1 75 ? 7.008 -0.938 5.026 1.00 93.19 75 ILE A CA 1
ATOM 553 C C . ILE A 1 75 ? 7.164 0.138 6.099 1.00 93.19 75 ILE A C 1
ATOM 555 O O . ILE A 1 75 ? 7.209 -0.190 7.279 1.00 93.19 75 ILE A O 1
ATOM 559 N N . LEU A 1 76 ? 7.239 1.412 5.720 1.00 91.25 76 LEU A N 1
ATOM 560 C CA . LEU A 1 76 ? 7.342 2.499 6.685 1.00 91.25 76 LEU A CA 1
ATOM 561 C C . LEU A 1 76 ? 6.006 2.759 7.378 1.00 91.25 76 LEU A C 1
ATOM 563 O O . LEU A 1 76 ? 5.975 2.896 8.593 1.00 91.25 76 LEU A O 1
ATOM 567 N N . SER A 1 77 ? 4.898 2.810 6.640 1.00 91.88 77 SER A N 1
ATOM 568 C CA . SER A 1 77 ? 3.601 3.205 7.207 1.00 91.88 77 SER A CA 1
ATOM 569 C C . SER A 1 77 ? 2.930 2.125 8.057 1.00 91.88 77 SER A C 1
ATOM 571 O O . SER A 1 77 ? 2.401 2.436 9.127 1.00 91.88 77 SER A O 1
ATOM 573 N N . VAL A 1 78 ? 2.966 0.861 7.627 1.00 93.88 78 VAL A N 1
ATOM 574 C CA . VAL A 1 78 ? 2.242 -0.230 8.298 1.00 93.88 78 VAL A CA 1
ATOM 575 C C . VAL A 1 78 ? 2.681 -0.413 9.759 1.00 93.88 78 VAL A C 1
ATOM 577 O O . VAL A 1 78 ? 1.800 -0.448 10.615 1.00 93.88 78 VAL A O 1
ATOM 580 N N . PRO A 1 79 ? 3.980 -0.449 10.120 1.00 94.44 79 PRO A N 1
ATOM 581 C CA . PRO A 1 79 ? 4.405 -0.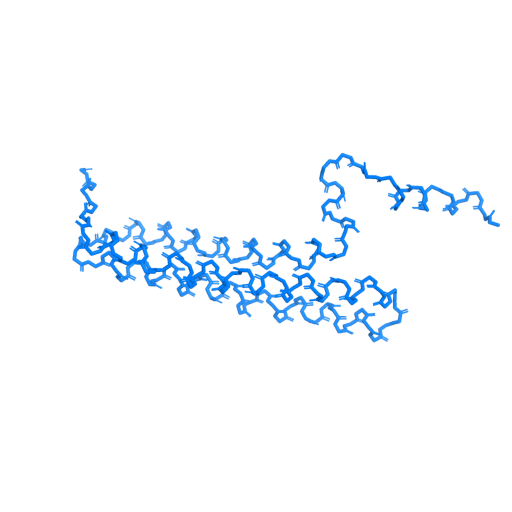575 11.514 1.00 94.44 79 PRO A CA 1
ATOM 582 C C . PRO A 1 79 ? 3.898 0.555 12.416 1.00 94.44 79 PRO A C 1
ATOM 584 O O . PRO A 1 79 ? 3.430 0.280 13.520 1.00 94.44 79 PRO A O 1
ATOM 587 N N . PHE A 1 80 ? 3.924 1.812 11.957 1.00 93.06 80 PHE A N 1
ATOM 588 C CA . PHE A 1 80 ? 3.415 2.935 12.755 1.00 93.06 80 PHE A CA 1
ATOM 589 C C . PHE A 1 80 ? 1.906 2.830 12.993 1.00 93.06 80 PHE A C 1
ATOM 591 O O . PHE A 1 80 ? 1.438 3.051 14.112 1.00 93.06 80 PHE A O 1
ATOM 598 N N . LEU A 1 81 ? 1.143 2.436 11.972 1.00 92.94 81 LEU A N 1
ATOM 599 C CA . LEU A 1 81 ? -0.301 2.231 12.099 1.00 92.94 81 LEU A CA 1
ATOM 600 C C . LEU A 1 81 ? -0.624 1.016 12.977 1.00 92.94 81 LEU A C 1
ATOM 602 O O . LEU A 1 81 ? -1.545 1.072 13.789 1.00 92.94 81 LEU A O 1
ATOM 606 N N . MET A 1 82 ? 0.174 -0.050 12.894 1.00 93.06 82 MET A N 1
ATOM 607 C CA . MET A 1 82 ? 0.046 -1.218 13.767 1.00 93.06 82 MET A CA 1
ATOM 608 C C . MET A 1 82 ? 0.331 -0.873 15.231 1.00 93.06 82 MET A C 1
ATOM 610 O O . MET A 1 82 ? -0.376 -1.356 16.113 1.00 93.06 82 MET A O 1
ATOM 614 N N . ILE A 1 83 ? 1.297 0.007 15.515 1.00 92.69 83 ILE A N 1
ATOM 615 C CA . ILE A 1 83 ? 1.521 0.525 16.873 1.00 92.69 83 ILE A CA 1
ATOM 616 C C . ILE A 1 83 ? 0.283 1.289 17.364 1.00 92.69 83 ILE A C 1
ATOM 618 O O . ILE A 1 83 ? -0.155 1.063 18.492 1.00 92.69 83 ILE A O 1
ATOM 622 N N . ALA A 1 84 ? -0.310 2.157 16.536 1.00 88.75 84 ALA A N 1
ATOM 623 C CA .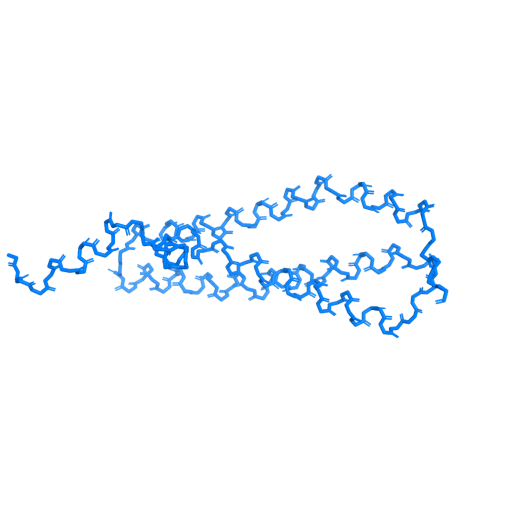 ALA A 1 84 ? -1.528 2.889 16.896 1.00 88.75 84 ALA A CA 1
ATOM 624 C C . ALA A 1 84 ? -2.712 1.943 17.174 1.00 88.75 84 ALA A C 1
ATOM 626 O O . ALA A 1 84 ? -3.403 2.104 18.180 1.00 88.75 84 ALA A O 1
ATOM 627 N N . PHE A 1 85 ? -2.890 0.919 16.336 1.00 90.88 85 PHE A N 1
ATOM 628 C CA . PHE A 1 85 ? -3.886 -0.136 16.520 1.00 90.88 85 PHE A CA 1
ATOM 629 C C . PHE A 1 85 ? -3.696 -0.894 17.842 1.00 90.88 85 PHE A C 1
ATOM 631 O O . PHE A 1 85 ? -4.622 -0.976 18.647 1.00 90.88 85 PHE A O 1
ATOM 638 N N . ILE A 1 86 ? -2.486 -1.401 18.101 1.00 91.88 86 ILE A N 1
ATOM 639 C CA . ILE A 1 86 ? -2.174 -2.176 19.310 1.00 91.88 86 ILE A CA 1
ATOM 640 C C . ILE A 1 86 ? -2.366 -1.321 20.564 1.00 91.88 86 ILE A C 1
ATOM 642 O O . ILE A 1 86 ? -2.971 -1.777 21.534 1.00 91.88 86 ILE A O 1
ATOM 646 N N . ARG A 1 87 ? -1.894 -0.067 20.555 1.00 89.00 87 ARG A N 1
ATOM 647 C CA . ARG A 1 87 ? -2.084 0.844 21.693 1.00 89.00 87 ARG A CA 1
ATOM 648 C C . ARG A 1 87 ? -3.562 1.107 21.964 1.00 89.00 87 ARG A C 1
ATOM 650 O O . ARG A 1 87 ? -3.954 1.057 23.126 1.00 89.00 87 ARG A O 1
ATOM 657 N N . GLY A 1 88 ? -4.369 1.315 20.924 1.00 85.38 88 GLY A N 1
ATOM 658 C CA . GLY A 1 88 ? -5.817 1.483 21.057 1.00 85.38 88 GLY A CA 1
ATOM 659 C C . GLY A 1 88 ? -6.507 0.277 21.694 1.00 85.38 88 GLY A C 1
ATOM 660 O O . GLY A 1 88 ? -7.327 0.431 22.596 1.00 85.38 88 GLY A O 1
ATOM 661 N N . LEU A 1 89 ? -6.104 -0.938 21.305 1.00 86.38 89 LEU A N 1
ATOM 662 C CA . LEU A 1 89 ? -6.629 -2.168 21.902 1.00 86.38 89 LEU A CA 1
ATOM 663 C C . LEU A 1 89 ? -6.228 -2.357 23.374 1.00 86.38 89 LEU A C 1
ATOM 665 O O . LEU A 1 89 ? -7.035 -2.861 24.157 1.00 86.38 89 LEU A O 1
ATOM 669 N N . ILE A 1 90 ? -5.001 -1.979 23.755 1.00 88.81 90 ILE A N 1
ATOM 670 C CA . ILE A 1 90 ? -4.481 -2.147 25.125 1.00 88.81 90 ILE A CA 1
ATOM 671 C C . ILE A 1 90 ? -5.079 -1.120 26.090 1.00 88.81 90 ILE A C 1
ATOM 673 O O . ILE A 1 90 ? -5.435 -1.476 27.211 1.00 88.81 90 ILE A O 1
ATOM 677 N N . ILE A 1 91 ? -5.179 0.145 25.672 1.00 86.25 91 ILE A N 1
ATOM 678 C CA . ILE A 1 91 ? -5.639 1.252 26.530 1.00 86.25 91 ILE A CA 1
ATOM 679 C C . ILE A 1 91 ? -7.132 1.107 26.882 1.00 86.25 91 ILE A C 1
ATOM 681 O O . ILE A 1 91 ? -7.590 1.677 27.869 1.00 86.25 91 ILE A O 1
ATOM 685 N N . GLY A 1 92 ? -7.867 0.264 26.152 1.00 67.38 92 GLY A N 1
ATOM 686 C CA . GLY A 1 92 ? -9.266 -0.038 26.444 1.00 67.38 92 GLY A CA 1
ATOM 687 C C . GLY A 1 92 ? -10.242 0.981 25.862 1.00 67.38 92 GLY A C 1
ATOM 688 O O . GLY A 1 92 ? -11.385 1.032 26.310 1.00 67.38 92 GLY A O 1
ATOM 689 N N . ASP A 1 93 ? -9.809 1.751 24.860 1.00 70.31 93 ASP A N 1
ATOM 690 C CA . ASP A 1 93 ? -10.717 2.523 24.015 1.00 70.31 93 ASP A CA 1
ATOM 691 C C . ASP A 1 93 ? -11.669 1.591 23.236 1.00 70.31 93 ASP A C 1
ATOM 693 O O . ASP A 1 93 ? -11.611 0.360 23.340 1.00 70.31 93 ASP A O 1
ATOM 697 N N . ASP A 1 94 ? -12.571 2.177 22.444 1.00 83.62 94 ASP A N 1
ATOM 698 C CA . ASP A 1 94 ? -13.556 1.452 21.641 1.00 83.62 94 ASP A CA 1
ATOM 699 C C . ASP A 1 94 ? -12.904 0.365 20.758 1.00 83.62 94 ASP A C 1
ATOM 701 O O . ASP A 1 94 ? -12.348 0.611 19.682 1.00 83.62 94 ASP A O 1
ATOM 705 N N . ARG A 1 95 ? -12.994 -0.886 21.226 1.00 82.88 95 ARG A N 1
ATOM 706 C CA . ARG A 1 95 ? -12.416 -2.063 20.565 1.00 82.88 95 ARG A CA 1
ATOM 707 C C . ARG A 1 95 ? -12.984 -2.274 19.169 1.00 82.88 95 ARG A C 1
ATOM 709 O O . ARG A 1 95 ? -12.276 -2.799 18.308 1.00 82.88 95 ARG A O 1
ATOM 716 N N . VAL A 1 96 ? -14.241 -1.892 18.938 1.00 86.12 96 VAL A N 1
ATOM 717 C CA . VAL A 1 96 ? -14.885 -2.027 17.627 1.00 86.12 96 VAL A CA 1
ATOM 718 C C . VAL A 1 96 ? -14.235 -1.057 16.652 1.00 86.12 96 VAL A C 1
ATOM 720 O O . VAL A 1 96 ? -13.845 -1.468 15.559 1.00 86.12 96 VAL A O 1
ATOM 723 N N . PHE A 1 97 ? -14.025 0.192 17.073 1.00 87.38 97 PHE A N 1
ATOM 724 C CA . PHE A 1 97 ? -13.334 1.194 16.267 1.00 87.38 97 PHE A CA 1
ATOM 725 C C . PHE A 1 97 ? -11.937 0.719 15.853 1.00 87.38 97 PHE A C 1
ATOM 727 O O . PHE A 1 97 ? -11.620 0.695 14.663 1.00 87.38 97 PHE A O 1
ATOM 734 N N . TYR A 1 98 ? -11.117 0.268 16.807 1.00 88.75 98 TYR A N 1
ATOM 735 C CA . TYR A 1 98 ? -9.755 -0.175 16.502 1.00 88.75 98 TYR A CA 1
ATOM 736 C C . TYR A 1 98 ? -9.714 -1.456 15.667 1.00 88.75 98 TYR A C 1
ATOM 738 O O . TYR A 1 98 ? -8.863 -1.579 14.790 1.00 88.75 98 TYR A O 1
ATOM 746 N N . SER A 1 99 ? -10.655 -2.382 15.856 1.00 88.75 99 SER A N 1
ATOM 747 C CA . SER A 1 99 ? -10.754 -3.581 15.010 1.00 88.75 99 SER A CA 1
ATOM 748 C C . SER A 1 99 ? -11.085 -3.227 13.557 1.00 88.75 99 SER A C 1
ATOM 750 O O . SER A 1 99 ? -10.464 -3.757 12.638 1.00 88.75 99 SER A O 1
ATOM 752 N N . LEU A 1 100 ? -12.014 -2.289 13.338 1.00 91.31 100 LEU A N 1
ATOM 753 C CA . LEU A 1 100 ? -12.345 -1.780 12.004 1.00 91.31 100 LEU A CA 1
ATOM 754 C C . LEU A 1 100 ? -11.187 -0.983 11.385 1.00 91.31 100 LEU A C 1
ATOM 756 O O . LEU A 1 100 ? -10.947 -1.084 10.184 1.00 91.31 100 LEU A O 1
ATOM 760 N N . PHE A 1 101 ? -10.433 -0.245 12.200 1.00 92.12 101 PHE A N 1
ATOM 761 C CA . PHE A 1 101 ? -9.199 0.419 11.780 1.00 92.12 101 PHE A CA 1
ATOM 762 C C . PHE A 1 101 ? -8.137 -0.585 11.317 1.00 92.12 101 PHE A C 1
ATOM 764 O O . PHE A 1 101 ? -7.611 -0.457 10.212 1.00 92.12 101 PHE A O 1
ATOM 771 N N . GLY A 1 102 ? -7.880 -1.633 12.105 1.00 93.00 102 GLY A N 1
ATOM 772 C CA . GLY A 1 102 ? -6.978 -2.721 11.725 1.00 93.00 102 GLY A CA 1
ATOM 773 C C . GLY A 1 102 ? -7.426 -3.427 10.441 1.00 93.00 102 GLY A C 1
ATOM 774 O O . GLY A 1 102 ? -6.609 -3.681 9.557 1.00 93.00 102 GLY A O 1
ATOM 775 N N . PHE A 1 103 ? -8.732 -3.662 10.284 1.00 95.00 103 PHE A N 1
ATOM 776 C CA . PHE A 1 103 ? -9.299 -4.193 9.044 1.00 95.00 103 PHE A CA 1
ATOM 777 C C . PHE A 1 103 ? -9.032 -3.274 7.843 1.00 95.00 103 PHE A C 1
ATOM 779 O O . PHE A 1 103 ? -8.644 -3.760 6.784 1.00 95.00 103 PHE A O 1
ATOM 786 N N . GLY A 1 104 ? -9.161 -1.954 8.011 1.00 94.69 104 GLY A N 1
ATOM 787 C CA . GLY A 1 104 ? -8.820 -0.968 6.982 1.00 94.69 104 GLY A CA 1
ATOM 788 C C . GLY A 1 104 ? -7.364 -1.047 6.514 1.00 94.69 104 GLY A C 1
ATOM 789 O O . GLY A 1 104 ? -7.110 -0.994 5.310 1.00 94.69 104 GLY A O 1
ATOM 790 N N . ILE A 1 105 ? -6.417 -1.247 7.439 1.00 95.12 105 ILE A N 1
ATOM 791 C CA . ILE A 1 105 ? -4.993 -1.448 7.111 1.00 95.12 105 ILE A CA 1
ATOM 792 C C . ILE A 1 105 ? -4.818 -2.708 6.255 1.00 95.12 105 ILE A C 1
ATOM 794 O O . ILE A 1 105 ? -4.186 -2.662 5.200 1.00 95.12 105 ILE A O 1
ATOM 798 N N . VAL A 1 106 ? -5.396 -3.833 6.686 1.00 96.31 106 VAL A N 1
ATOM 799 C CA . VAL A 1 106 ? -5.302 -5.111 5.959 1.00 96.31 106 VAL A CA 1
ATOM 800 C C . VAL A 1 106 ? -5.927 -4.996 4.568 1.00 96.31 106 VAL A C 1
ATOM 802 O O . VAL A 1 106 ? -5.340 -5.466 3.594 1.00 96.31 106 VAL A O 1
ATOM 805 N N . LEU A 1 107 ? -7.078 -4.325 4.459 1.00 96.75 107 LEU A N 1
ATOM 806 C CA . LEU A 1 107 ? -7.752 -4.066 3.190 1.00 96.75 107 LEU A CA 1
ATOM 807 C C . LEU A 1 107 ? -6.867 -3.243 2.243 1.00 96.75 107 LEU A C 1
ATOM 809 O O . LEU A 1 107 ? -6.777 -3.576 1.066 1.00 96.75 107 LEU A O 1
ATOM 813 N N . ALA A 1 108 ? -6.187 -2.205 2.743 1.00 95.56 108 ALA A N 1
ATOM 814 C CA . ALA A 1 108 ? -5.277 -1.393 1.935 1.00 95.56 108 ALA A CA 1
ATOM 815 C C . ALA A 1 108 ? -4.094 -2.203 1.408 1.00 95.56 108 ALA A C 1
ATOM 817 O O . ALA A 1 108 ? -3.767 -2.112 0.228 1.00 95.56 108 ALA A O 1
ATOM 818 N N . ILE A 1 109 ? -3.484 -3.031 2.259 1.00 95.44 109 ILE A N 1
ATOM 819 C CA . ILE A 1 109 ? -2.381 -3.907 1.859 1.00 95.44 109 ILE A CA 1
ATOM 820 C C . ILE A 1 109 ? -2.858 -4.877 0.773 1.00 95.44 109 ILE A C 1
ATOM 822 O O . ILE A 1 109 ? -2.259 -4.941 -0.298 1.00 95.44 109 ILE A O 1
ATOM 826 N N . ALA A 1 110 ? -3.961 -5.591 1.015 1.00 96.19 110 ALA A N 1
ATOM 827 C CA . ALA A 1 110 ? -4.519 -6.537 0.053 1.00 96.19 110 ALA A CA 1
ATOM 828 C C . ALA A 1 110 ? -4.873 -5.859 -1.279 1.00 96.19 110 ALA A C 1
ATOM 830 O O . ALA A 1 110 ? -4.583 -6.403 -2.342 1.00 96.19 110 ALA A O 1
ATOM 831 N N . PHE A 1 111 ? -5.443 -4.653 -1.224 1.00 96.00 111 PHE A N 1
ATOM 832 C CA . PHE A 1 111 ? -5.758 -3.854 -2.400 1.00 96.00 111 PHE A CA 1
ATOM 833 C C . PHE A 1 111 ? -4.500 -3.483 -3.193 1.00 96.00 111 PHE A C 1
ATOM 835 O O . PHE A 1 111 ? -4.472 -3.684 -4.401 1.00 96.00 111 PHE A O 1
ATOM 842 N N . LEU A 1 112 ? -3.436 -3.017 -2.533 1.00 94.38 112 LEU A N 1
ATOM 843 C CA . LEU A 1 112 ? -2.172 -2.682 -3.197 1.00 94.38 112 LEU A CA 1
ATOM 844 C C . LEU A 1 112 ? -1.513 -3.905 -3.842 1.00 94.38 112 LEU A C 1
ATOM 846 O O . LEU A 1 112 ? -1.079 -3.819 -4.987 1.00 94.38 112 LEU A O 1
ATOM 850 N N . PHE A 1 113 ? -1.490 -5.052 -3.157 1.00 93.62 113 PHE A N 1
ATOM 851 C CA . PHE A 1 113 ? -0.992 -6.305 -3.738 1.00 93.62 113 PHE A CA 1
ATOM 852 C C . PHE A 1 113 ? -1.835 -6.766 -4.928 1.00 93.62 113 PHE A C 1
ATOM 854 O O . PHE A 1 113 ? -1.288 -7.236 -5.922 1.00 93.62 113 PHE A O 1
ATOM 861 N N . PHE A 1 114 ? -3.158 -6.621 -4.843 1.00 95.25 114 PHE A N 1
ATOM 862 C CA . PHE A 1 114 ? -4.056 -6.945 -5.944 1.00 95.25 114 PHE A CA 1
ATOM 863 C C . PHE A 1 114 ? -3.814 -6.039 -7.157 1.00 95.25 114 PHE A C 1
ATOM 865 O O . PHE A 1 114 ? -3.732 -6.543 -8.274 1.00 95.25 114 PHE A O 1
ATOM 872 N N . LEU A 1 115 ? -3.651 -4.728 -6.949 1.00 92.94 115 LEU A N 1
ATOM 873 C CA . LEU A 1 115 ? -3.317 -3.792 -8.023 1.00 92.94 115 LEU A CA 1
ATOM 874 C C . LEU A 1 115 ? -1.955 -4.107 -8.646 1.00 92.94 115 LEU A C 1
ATOM 876 O O . LEU A 1 115 ? -1.842 -4.118 -9.868 1.00 92.94 115 LEU A O 1
ATOM 880 N N . ASP A 1 116 ? -0.940 -4.389 -7.828 1.00 91.38 116 ASP A N 1
ATOM 881 C CA . ASP A 1 116 ? 0.382 -4.784 -8.314 1.00 91.38 116 ASP A CA 1
ATOM 882 C C . ASP A 1 116 ? 0.281 -6.048 -9.176 1.00 91.38 116 ASP A C 1
ATOM 884 O O . ASP A 1 116 ? 0.701 -6.049 -10.326 1.00 91.38 116 ASP A O 1
ATOM 888 N N . TRP A 1 117 ? -0.382 -7.095 -8.686 1.00 93.12 117 TRP A N 1
ATOM 889 C CA . TRP A 1 117 ? -0.581 -8.330 -9.444 1.00 93.12 117 TRP A CA 1
ATOM 890 C C . TRP A 1 117 ? -1.360 -8.122 -10.754 1.00 93.12 117 TRP A C 1
ATOM 892 O O . TRP A 1 117 ? -1.001 -8.698 -11.780 1.00 93.12 117 TRP A O 1
ATOM 902 N N . LEU A 1 118 ? -2.404 -7.288 -10.731 1.00 94.88 118 LEU A N 1
ATOM 903 C CA . LEU A 1 118 ? -3.276 -7.041 -11.879 1.00 94.88 118 LEU A CA 1
ATOM 904 C C . LEU A 1 118 ? -2.591 -6.205 -12.969 1.00 9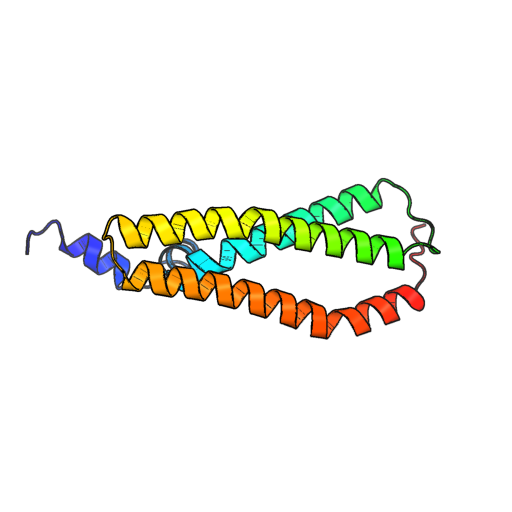4.88 118 LEU A C 1
ATOM 906 O O . LEU A 1 118 ? -2.744 -6.494 -14.156 1.00 94.88 118 LEU A O 1
ATOM 910 N N . PHE A 1 119 ? -1.864 -5.155 -12.581 1.00 90.81 119 PHE A N 1
ATOM 911 C CA . PHE A 1 119 ? -1.339 -4.164 -13.521 1.00 90.81 119 PHE A CA 1
ATOM 912 C C . PHE A 1 119 ? 0.131 -4.371 -13.883 1.00 90.81 119 PHE A C 1
ATOM 914 O O . PHE A 1 119 ? 0.535 -3.945 -14.964 1.00 90.81 119 PHE A O 1
ATOM 921 N N . LEU A 1 120 ? 0.931 -5.045 -13.051 1.00 86.75 120 LEU A N 1
ATOM 922 C CA . LEU A 1 120 ? 2.360 -5.242 -13.310 1.00 86.75 120 LEU A CA 1
ATOM 923 C C . LEU A 1 120 ? 2.657 -5.936 -14.653 1.00 86.75 120 LEU A C 1
ATOM 925 O O . LEU A 1 120 ? 3.558 -5.463 -15.347 1.00 86.75 120 LEU A O 1
ATOM 929 N N . PRO A 1 121 ? 1.928 -6.987 -15.091 1.00 88.50 121 PRO A N 1
ATOM 930 C CA . PRO A 1 121 ? 2.171 -7.594 -16.401 1.00 88.50 121 PRO A CA 1
ATOM 931 C C . PRO A 1 121 ? 1.955 -6.603 -17.549 1.00 88.50 121 PRO A C 1
ATOM 933 O O . PRO A 1 121 ? 2.778 -6.515 -18.457 1.00 88.50 121 PRO A O 1
ATOM 936 N N . THR A 1 122 ? 0.880 -5.816 -17.473 1.00 88.50 122 THR A N 1
ATOM 937 C CA . THR A 1 122 ? 0.535 -4.800 -18.473 1.00 88.50 122 THR A CA 1
ATOM 938 C C . THR A 1 122 ? 1.560 -3.669 -18.499 1.00 88.50 122 THR A C 1
ATOM 940 O O . THR A 1 122 ? 1.975 -3.248 -19.573 1.00 88.50 122 THR A O 1
ATOM 943 N N . ILE A 1 123 ? 2.006 -3.199 -17.329 1.00 85.56 123 ILE A N 1
ATOM 944 C CA . ILE A 1 123 ? 3.020 -2.143 -17.212 1.00 8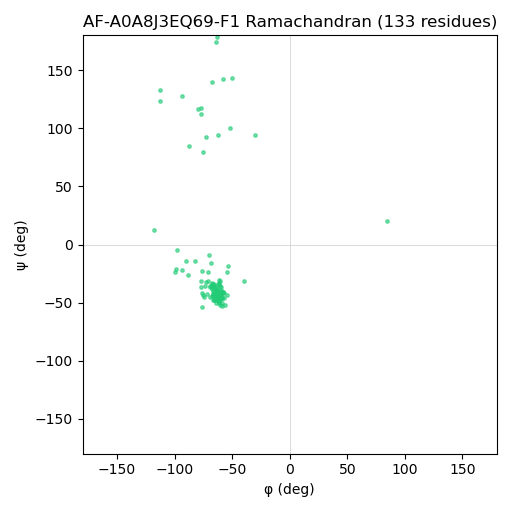5.56 123 ILE A CA 1
ATOM 945 C C . ILE A 1 123 ? 4.365 -2.626 -17.761 1.00 85.56 123 ILE A C 1
ATOM 947 O O . ILE A 1 123 ? 5.003 -1.900 -18.516 1.00 85.56 123 ILE A O 1
ATOM 951 N N . ASN A 1 124 ? 4.781 -3.849 -17.425 1.00 83.38 124 ASN A N 1
ATOM 952 C CA . ASN A 1 124 ? 6.037 -4.415 -17.916 1.00 83.38 124 ASN A CA 1
ATOM 953 C C . ASN A 1 124 ? 6.004 -4.655 -19.430 1.00 83.38 124 ASN A C 1
ATOM 955 O O . ASN A 1 124 ? 6.992 -4.374 -20.099 1.00 83.38 124 ASN A O 1
ATOM 959 N N . GLY A 1 125 ? 4.876 -5.132 -19.972 1.00 83.31 125 GLY A N 1
ATOM 960 C CA . GLY A 1 125 ? 4.694 -5.263 -21.421 1.00 83.31 125 GLY A CA 1
ATOM 961 C C . GLY A 1 125 ? 4.715 -3.907 -22.128 1.00 83.31 125 GLY A C 1
ATOM 962 O O . GLY A 1 125 ? 5.379 -3.728 -23.141 1.00 83.31 125 GLY A O 1
ATOM 963 N N . TRP A 1 126 ? 4.067 -2.895 -21.549 1.00 84.25 126 TRP A N 1
ATOM 964 C CA . TRP A 1 126 ? 4.135 -1.539 -22.086 1.00 84.25 126 TRP A CA 1
ATOM 965 C C . TRP A 1 126 ? 5.566 -0.979 -22.067 1.00 84.25 126 TRP A C 1
ATOM 967 O O . TRP A 1 126 ? 6.017 -0.422 -23.068 1.00 84.25 126 TRP A O 1
ATOM 977 N N . ALA A 1 127 ? 6.291 -1.167 -20.960 1.00 78.25 127 ALA A N 1
ATOM 978 C CA . ALA A 1 127 ? 7.654 -0.678 -20.773 1.00 78.25 127 ALA A CA 1
ATOM 979 C C . ALA A 1 127 ? 8.699 -1.422 -21.625 1.00 78.25 127 ALA A C 1
ATOM 981 O O . ALA A 1 127 ? 9.755 -0.855 -21.905 1.00 78.25 127 ALA A O 1
ATOM 982 N N . SER A 1 128 ? 8.428 -2.661 -22.054 1.00 77.25 128 SER A N 1
ATOM 983 C CA . SER A 1 128 ? 9.261 -3.355 -23.045 1.00 77.25 128 SER A CA 1
ATOM 984 C C . SER A 1 128 ? 9.023 -2.867 -24.473 1.00 77.25 128 SER A C 1
ATO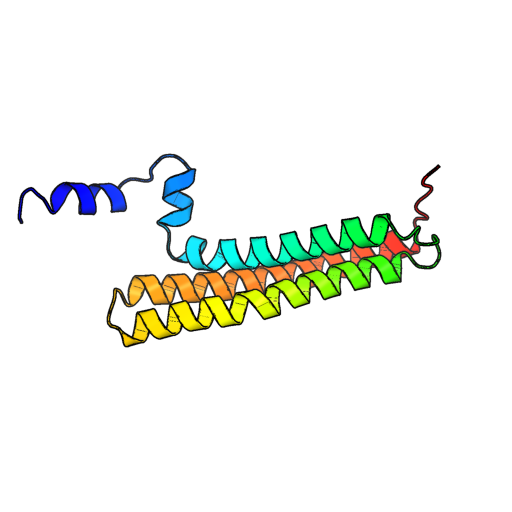M 986 O O . SER A 1 128 ? 9.959 -2.874 -25.271 1.00 77.25 128 SER A O 1
ATOM 988 N N . ASP A 1 129 ? 7.797 -2.440 -24.784 1.00 73.69 129 ASP A N 1
ATOM 989 C CA . ASP A 1 129 ? 7.368 -2.128 -26.152 1.00 73.69 129 ASP A CA 1
ATOM 990 C C . ASP A 1 129 ? 7.530 -0.643 -26.518 1.00 73.69 129 ASP A C 1
ATOM 992 O O . ASP A 1 129 ? 7.609 -0.300 -27.698 1.00 73.69 129 ASP A O 1
ATOM 996 N N . HIS A 1 130 ? 7.587 0.251 -25.527 1.00 65.88 130 HIS A N 1
ATOM 997 C CA . HIS A 1 130 ? 7.656 1.696 -25.743 1.00 65.88 130 HIS A CA 1
ATOM 998 C C . HIS A 1 130 ? 9.000 2.275 -25.303 1.00 65.88 130 HIS A C 1
ATOM 1000 O O . HIS A 1 130 ? 9.476 2.036 -24.199 1.00 65.88 130 HIS A O 1
ATOM 1006 N N . GLN A 1 131 ? 9.583 3.109 -26.164 1.00 57.56 131 GLN A N 1
ATOM 1007 C CA . GLN A 1 131 ? 10.686 3.999 -25.812 1.00 57.56 131 GLN A CA 1
ATOM 1008 C C . GLN A 1 131 ? 10.096 5.358 -25.422 1.00 57.56 131 GLN A C 1
ATOM 1010 O O . GLN A 1 131 ? 9.311 5.923 -26.184 1.00 57.56 131 GLN A O 1
ATOM 1015 N N . LEU A 1 132 ? 10.456 5.900 -24.256 1.00 55.19 132 LEU A N 1
ATOM 1016 C CA . LEU A 1 132 ? 10.088 7.267 -23.887 1.00 55.19 132 LEU A CA 1
ATOM 1017 C C . LEU A 1 132 ? 10.929 8.230 -24.735 1.00 55.19 132 LEU A C 1
ATOM 1019 O O . LEU A 1 132 ? 12.058 8.584 -24.404 1.00 55.19 132 LEU A O 1
ATOM 1023 N N . THR A 1 133 ? 10.399 8.653 -25.879 1.00 43.62 133 THR A N 1
ATOM 1024 C CA . THR A 1 133 ? 10.974 9.762 -26.645 1.00 43.62 133 THR A CA 1
ATOM 1025 C C . THR A 1 133 ? 10.616 11.070 -25.943 1.00 43.62 133 THR A C 1
ATOM 1027 O O . THR A 1 133 ? 9.659 11.743 -26.323 1.00 43.62 133 THR A O 1
ATOM 1030 N N . PHE A 1 134 ? 11.341 11.414 -24.880 1.00 45.81 134 PHE A N 1
ATOM 1031 C CA . PHE A 1 134 ? 11.397 12.804 -24.439 1.00 45.81 134 PHE A CA 1
ATOM 1032 C C . PHE A 1 134 ? 12.353 13.536 -25.388 1.00 45.81 134 PHE A C 1
ATOM 1034 O O . PHE A 1 134 ? 13.530 13.184 -25.471 1.00 45.81 134 PHE A O 1
ATOM 1041 N N . PHE A 1 135 ? 11.791 14.449 -26.184 1.00 40.50 135 PHE A N 1
ATOM 1042 C CA . PHE A 1 135 ? 12.525 15.389 -27.035 1.00 40.50 135 PHE A CA 1
ATOM 1043 C C . PHE A 1 135 ? 13.166 16.495 -26.196 1.00 40.50 135 PHE A C 1
ATOM 1045 O O . PHE A 1 135 ? 12.526 16.905 -25.198 1.00 40.50 135 PHE A O 1
#

Solvent-accessible surface area (backbone atoms only — not comparable to full-atom values): 7255 Å² total; per-residue (Å²): 134,60,86,79,52,55,62,59,57,48,58,76,71,47,86,50,68,73,74,57,37,51,69,67,37,38,36,46,56,24,20,49,58,43,51,50,36,17,52,50,34,22,50,51,39,46,55,58,46,59,73,52,78,69,56,58,94,41,41,62,56,52,54,51,49,22,52,50,31,22,51,50,20,39,64,59,40,50,59,59,52,48,51,53,36,52,50,40,57,70,77,63,51,67,57,66,49,36,52,37,18,49,48,13,36,53,50,36,51,52,48,52,53,49,49,47,67,69,44,46,64,58,52,53,52,49,40,73,75,49,68,77,81,80,129